Protein AF-A0A4Y4WT78-F1 (afdb_monomer)

Radius of gyration: 17.12 Å; Cα contacts (8 Å, |Δi|>4): 30; chains: 1; bounding box: 46×35×38 Å

InterPro domains:
  IPR002104 Integrase, catalytic domain [PF00589] (28-70)
  IPR011010 DNA breaking-rejoining enzyme, catalytic core [SSF56349] (25-80)
  IPR013762 Integrase-like, catalytic domain superfamily [G3DSA:1.10.443.10] (5-81)

Sequence (86 aa):
MRFLSIELEKCENVKLSSIENFKQYGTGLHLFRHSFATLVYAESRDIVLTSRALGHQSLSSTKIYIHTAQEYNKQVASIFDNLLSE

Organism: Helicobacter pylori (NCBI:txid210)

Secondary structure (DSSP, 8-state):
---STTTHHHHTT--S--------HHHHHHHHHHHHHHHHHHHH--HHHHHHHTT-S-GGGTGGGGGGGHHHHHHHHHHHHHHH--

pLDDT: mean 71.86, std 20.08, range [30.0, 90.94]

Foldseek 3Di:
DCPPVVPVVVVVPPDPPDPDDPVCPPVVVVVVLVVQLLVCCVPVVDLVVSCVVSVPPDSVVSVVNNVSCVVVVVVVVVVVVVVVVD

Mean predicted aligned error: 12.17 Å

Solvent-accessible surface area (backbone atoms only — not comparable to full-atom values): 5457 Å² total; per-residue (Å²): 137,81,74,67,78,61,57,61,75,56,60,82,69,68,73,87,82,68,95,73,78,88,86,41,77,65,60,55,54,51,49,49,53,51,53,51,48,46,51,48,29,70,72,68,69,36,67,67,58,39,22,60,78,69,67,52,95,47,64,75,77,44,54,74,53,55,71,80,48,54,71,56,55,52,53,55,50,50,54,54,54,56,65,74,71,111

Structure (mmCIF, N/CA/C/O backbone):
data_AF-A0A4Y4WT78-F1
#
_entry.id   AF-A0A4Y4WT78-F1
#
loop_
_atom_site.group_PDB
_atom_site.id
_atom_site.type_symbol
_atom_site.label_atom_id
_atom_site.label_alt_id
_atom_site.label_comp_id
_atom_site.label_asym_id
_atom_site.label_entity_id
_atom_site.label_seq_id
_atom_site.pdbx_PDB_ins_code
_atom_site.Cartn_x
_atom_site.Cartn_y
_atom_site.Cartn_z
_atom_site.occupancy
_atom_site.B_iso_or_equiv
_atom_site.auth_seq_id
_atom_site.auth_comp_id
_atom_site.auth_asym_id
_atom_site.auth_atom_id
_atom_site.pdbx_PDB_model_num
ATOM 1 N N . MET A 1 1 ? 14.196 -7.788 4.509 1.00 39.59 1 MET A N 1
ATOM 2 C CA . MET A 1 1 ? 14.344 -6.670 3.549 1.00 39.59 1 MET A CA 1
ATOM 3 C C . MET A 1 1 ? 13.778 -5.409 4.192 1.00 39.59 1 MET A C 1
ATOM 5 O O . MET A 1 1 ? 12.580 -5.178 4.162 1.00 39.59 1 MET A O 1
ATOM 9 N N . ARG A 1 2 ? 14.655 -4.663 4.869 1.00 30.00 2 ARG A N 1
ATOM 10 C CA . ARG A 1 2 ? 14.404 -3.532 5.785 1.00 30.00 2 ARG A CA 1
ATOM 11 C C . ARG A 1 2 ? 14.235 -2.199 5.025 1.00 30.00 2 ARG A C 1
ATOM 13 O O . ARG A 1 2 ? 14.709 -1.166 5.472 1.00 30.00 2 ARG A O 1
ATOM 20 N N . PHE A 1 3 ? 13.636 -2.252 3.834 1.00 41.59 3 PHE A N 1
ATOM 21 C CA . PHE A 1 3 ? 13.799 -1.219 2.800 1.00 41.59 3 PHE A CA 1
ATOM 22 C C . PHE A 1 3 ? 12.762 -0.082 2.822 1.00 41.59 3 PHE A C 1
ATOM 24 O O . PHE A 1 3 ? 12.944 0.880 2.095 1.00 41.59 3 PHE A O 1
ATOM 31 N N . LEU A 1 4 ? 11.720 -0.137 3.663 1.00 43.66 4 LEU A N 1
ATOM 32 C CA . LEU A 1 4 ? 10.739 0.961 3.786 1.00 43.66 4 LEU A CA 1
ATOM 33 C C . LEU A 1 4 ? 10.867 1.788 5.069 1.00 43.66 4 LEU A C 1
ATOM 35 O O . LEU A 1 4 ? 10.527 2.964 5.057 1.00 43.66 4 LEU A O 1
ATOM 39 N N . SER A 1 5 ? 11.417 1.228 6.149 1.00 34.81 5 SER A N 1
ATOM 40 C CA . SER A 1 5 ? 11.574 1.973 7.408 1.00 34.81 5 SER A CA 1
ATOM 41 C C . SER A 1 5 ? 12.787 2.908 7.434 1.00 34.81 5 SER A C 1
ATOM 43 O O . SER A 1 5 ? 12.886 3.705 8.349 1.00 34.81 5 SER A O 1
ATOM 45 N N . ILE A 1 6 ? 13.707 2.834 6.462 1.00 36.88 6 ILE A N 1
ATOM 46 C CA . ILE A 1 6 ? 14.879 3.733 6.408 1.00 36.88 6 ILE A CA 1
ATOM 47 C C . ILE A 1 6 ? 14.631 4.956 5.503 1.00 36.88 6 ILE A C 1
ATOM 49 O O . ILE A 1 6 ? 15.251 5.994 5.718 1.00 36.88 6 ILE A O 1
ATOM 53 N N . GLU A 1 7 ? 13.716 4.882 4.529 1.0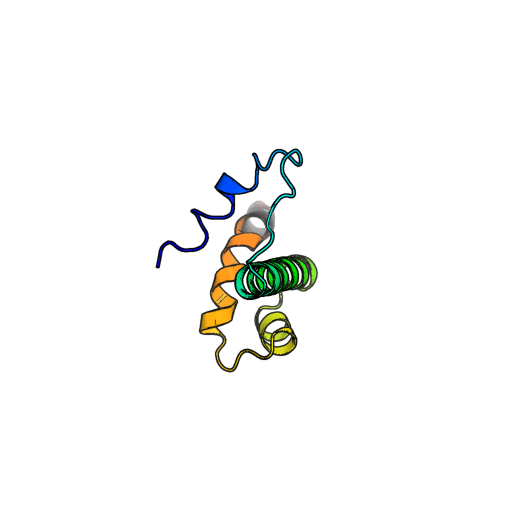0 45.84 7 GLU A N 1
ATOM 54 C CA . GLU A 1 7 ? 13.540 5.976 3.558 1.00 45.84 7 GLU A CA 1
ATOM 55 C C . GLU A 1 7 ? 12.502 7.020 3.997 1.00 45.84 7 GLU A C 1
ATOM 57 O O . GLU A 1 7 ? 12.642 8.192 3.663 1.00 45.84 7 GLU A O 1
ATOM 62 N N . LEU A 1 8 ? 11.500 6.640 4.801 1.00 41.41 8 LEU A N 1
ATOM 63 C CA . LEU A 1 8 ? 10.489 7.592 5.279 1.00 41.41 8 LEU A CA 1
ATOM 64 C C . LEU A 1 8 ? 11.003 8.500 6.412 1.00 41.41 8 LEU A C 1
ATOM 66 O O . LEU A 1 8 ? 10.675 9.682 6.415 1.00 41.41 8 LEU A O 1
ATOM 70 N N . GLU A 1 9 ? 11.890 8.021 7.295 1.00 36.03 9 GLU A N 1
ATOM 71 C CA . GLU A 1 9 ? 12.526 8.870 8.328 1.00 36.03 9 GLU A CA 1
ATOM 72 C C . GLU A 1 9 ? 13.567 9.852 7.757 1.00 36.03 9 GLU A C 1
ATOM 74 O O . GLU A 1 9 ? 13.908 10.845 8.398 1.00 36.03 9 GLU A O 1
ATOM 79 N N . LYS A 1 10 ? 14.068 9.623 6.536 1.00 37.62 10 LYS A N 1
ATOM 80 C CA . LYS A 1 10 ? 14.989 10.560 5.869 1.00 37.62 10 LYS A CA 1
ATOM 81 C C . LYS A 1 10 ? 14.284 11.672 5.097 1.00 37.62 10 LYS A C 1
ATOM 83 O O . LYS A 1 10 ? 14.926 12.675 4.782 1.00 37.62 10 LYS A O 1
ATOM 88 N N . CYS A 1 11 ? 12.989 11.539 4.810 1.00 39.38 11 CYS A N 1
A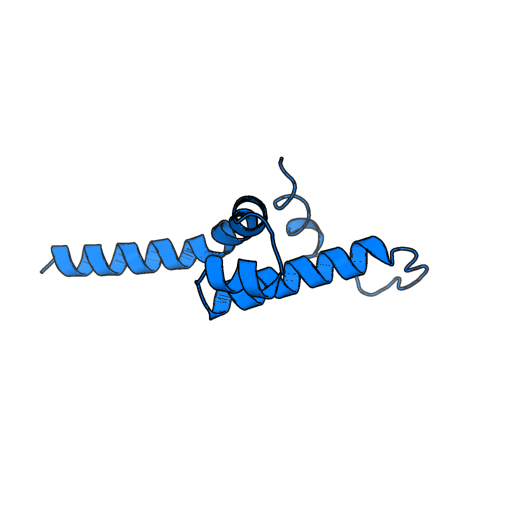TOM 89 C CA . CYS A 1 11 ? 12.248 12.549 4.052 1.00 39.38 11 CYS A CA 1
ATOM 90 C C . CYS A 1 11 ? 11.755 13.733 4.898 1.00 39.38 11 CYS A C 1
ATOM 92 O O . CYS A 1 11 ? 11.471 14.781 4.325 1.00 39.38 11 CYS A O 1
ATOM 94 N N . GLU A 1 12 ? 11.718 13.631 6.231 1.00 40.84 12 GLU A N 1
ATOM 95 C CA . GLU A 1 12 ? 11.266 14.736 7.100 1.00 40.84 12 GLU A CA 1
ATOM 96 C C . GLU A 1 12 ? 12.297 15.880 7.226 1.00 40.84 12 GLU A C 1
ATOM 98 O O . GLU A 1 12 ? 11.982 16.957 7.717 1.00 40.84 12 GLU A O 1
ATOM 103 N N . ASN A 1 13 ? 13.522 15.704 6.710 1.00 35.56 13 ASN A N 1
ATOM 104 C CA . ASN A 1 13 ? 14.588 16.715 6.776 1.00 35.56 13 ASN A CA 1
ATOM 105 C C . ASN A 1 13 ? 15.269 17.003 5.428 1.00 35.56 13 ASN A C 1
ATOM 107 O O . ASN A 1 13 ? 16.450 17.364 5.381 1.00 35.56 13 ASN A O 1
ATOM 111 N N . VAL A 1 14 ? 14.546 16.896 4.309 1.00 47.09 14 VAL A N 1
ATOM 112 C CA . VAL A 1 14 ? 15.058 17.405 3.028 1.00 47.09 14 VAL A CA 1
ATOM 113 C C . VAL A 1 14 ? 14.889 18.923 3.009 1.00 47.09 14 VAL A C 1
ATOM 115 O O . VAL A 1 14 ? 13.877 19.462 2.565 1.00 47.09 14 VAL A O 1
ATOM 118 N N . LYS A 1 15 ? 15.910 19.634 3.502 1.00 40.41 15 LYS A N 1
ATOM 119 C CA . LYS A 1 15 ? 16.091 21.053 3.191 1.00 40.41 15 LYS A CA 1
ATOM 120 C C . LYS A 1 15 ? 16.065 21.206 1.669 1.00 40.41 15 LYS A C 1
ATOM 122 O O . LYS A 1 15 ? 16.965 20.738 0.978 1.00 40.41 15 LYS A O 1
ATOM 127 N N . LEU A 1 16 ? 15.058 21.915 1.170 1.00 46.28 16 LEU A N 1
ATOM 128 C CA . LEU A 1 16 ? 14.864 22.344 -0.224 1.00 46.28 16 LEU A CA 1
ATOM 129 C C . LEU A 1 16 ? 15.993 23.251 -0.774 1.00 46.28 16 LEU A C 1
ATOM 131 O O . LEU A 1 16 ? 15.823 23.895 -1.802 1.00 46.28 16 LEU A O 1
ATOM 135 N N . SER A 1 17 ? 17.149 23.337 -0.110 1.00 37.50 17 SER A N 1
ATOM 136 C CA . SER A 1 17 ? 18.184 24.343 -0.371 1.00 37.50 17 SER A CA 1
ATOM 137 C C . SER A 1 17 ? 19.329 23.886 -1.281 1.00 37.50 17 SER A C 1
ATOM 139 O O . SER A 1 17 ? 20.321 24.599 -1.393 1.00 37.50 17 SER A O 1
ATOM 141 N N . SER A 1 18 ? 19.261 22.719 -1.923 1.00 41.25 18 SER A N 1
ATOM 142 C CA . SER A 1 18 ? 20.348 22.263 -2.808 1.00 41.25 18 SER A CA 1
ATOM 143 C C . SER A 1 18 ? 19.820 21.403 -3.954 1.00 41.25 18 SER A C 1
ATOM 145 O O . SER A 1 18 ? 20.069 20.203 -4.020 1.00 41.25 18 SER A O 1
ATOM 147 N N . ILE A 1 19 ? 19.076 22.019 -4.875 1.00 47.56 19 ILE A N 1
ATOM 148 C CA . ILE A 1 19 ? 18.777 21.422 -6.185 1.00 47.56 19 ILE A CA 1
ATOM 149 C C . ILE A 1 19 ? 20.010 21.624 -7.076 1.00 47.56 19 ILE A C 1
ATOM 151 O O . ILE A 1 19 ? 19.986 22.373 -8.044 1.00 47.56 19 ILE A O 1
ATOM 155 N N . GLU A 1 20 ? 21.118 20.975 -6.731 1.00 47.50 20 GLU A N 1
ATOM 156 C CA . GLU A 1 20 ? 22.265 20.854 -7.624 1.00 47.50 20 GLU A CA 1
ATOM 157 C C . GLU A 1 20 ? 22.531 19.366 -7.858 1.00 47.50 20 GLU A C 1
ATOM 159 O O . GLU A 1 20 ? 22.905 18.631 -6.949 1.00 47.50 20 GLU A O 1
ATOM 164 N N . ASN A 1 21 ? 22.333 18.938 -9.111 1.00 45.12 21 ASN A N 1
ATOM 165 C CA . ASN A 1 21 ? 22.616 17.603 -9.655 1.00 45.12 21 ASN A CA 1
ATOM 166 C C . ASN A 1 21 ? 21.600 16.489 -9.337 1.00 45.12 21 ASN A C 1
ATOM 168 O O . ASN A 1 21 ? 21.932 15.460 -8.749 1.00 45.12 21 ASN A O 1
ATOM 172 N N . PHE A 1 22 ? 20.379 16.612 -9.875 1.00 53.16 22 PHE A N 1
ATOM 173 C CA . PHE A 1 22 ? 19.403 15.514 -9.948 1.00 53.16 22 PHE A CA 1
ATOM 174 C C . PHE A 1 22 ? 19.814 14.456 -10.997 1.00 53.16 22 PHE A C 1
ATOM 176 O O . PHE A 1 22 ? 19.118 14.189 -11.974 1.00 53.16 22 PHE A O 1
ATOM 183 N N . LYS A 1 23 ? 20.981 13.828 -10.822 1.00 46.88 23 LYS A N 1
ATOM 184 C CA . LYS A 1 23 ? 21.433 12.692 -11.639 1.00 46.88 23 LYS A CA 1
ATOM 185 C C . LYS A 1 23 ? 20.830 11.391 -11.086 1.00 46.88 23 LYS A C 1
ATOM 187 O O . LYS A 1 23 ? 21.546 10.479 -10.697 1.00 46.88 23 LYS A O 1
ATOM 192 N N . GLN A 1 24 ? 19.502 11.328 -10.985 1.00 55.06 24 GLN A N 1
ATOM 193 C CA . GLN A 1 24 ? 18.774 10.180 -10.426 1.00 55.06 24 GLN A CA 1
ATOM 194 C C . GLN A 1 24 ? 17.446 9.935 -11.160 1.00 55.06 24 GLN A C 1
ATOM 196 O O . GLN A 1 24 ? 16.384 9.841 -10.549 1.00 55.06 24 GLN A O 1
ATOM 201 N N . TYR A 1 25 ? 17.493 9.813 -12.489 1.00 47.91 25 TYR A N 1
ATOM 202 C CA . TYR A 1 25 ? 16.307 9.480 -13.291 1.00 47.91 25 TYR A CA 1
ATOM 203 C C . TYR A 1 25 ? 15.629 8.171 -12.832 1.00 47.91 25 TYR A C 1
ATOM 205 O O . TYR A 1 25 ? 14.408 8.061 -12.884 1.00 47.91 25 TYR A O 1
ATOM 213 N N . GLY A 1 26 ? 16.404 7.208 -12.312 1.00 55.94 26 GLY A N 1
ATOM 214 C CA . GLY A 1 26 ? 15.879 5.962 -11.744 1.00 55.94 26 GLY A CA 1
ATOM 215 C C . GLY A 1 26 ? 15.192 6.158 -10.390 1.00 55.94 26 GLY A C 1
ATOM 216 O O . GLY A 1 26 ? 14.040 5.769 -10.218 1.00 55.94 26 GLY A O 1
ATOM 217 N N . THR A 1 27 ? 15.863 6.796 -9.429 1.00 67.12 27 THR A N 1
ATOM 218 C CA . THR A 1 27 ? 15.344 6.941 -8.057 1.00 67.12 27 THR A CA 1
ATOM 219 C C . THR A 1 27 ? 14.100 7.822 -7.988 1.00 67.12 27 THR A C 1
ATOM 221 O O . THR A 1 27 ? 13.181 7.507 -7.236 1.00 67.12 27 THR A O 1
ATOM 224 N N . GLY A 1 28 ? 14.018 8.881 -8.803 1.00 76.56 28 GLY A N 1
ATOM 225 C CA . GLY A 1 28 ? 12.842 9.756 -8.840 1.00 76.56 28 GLY A CA 1
ATOM 226 C C . GLY A 1 28 ? 11.579 9.032 -9.315 1.00 76.56 28 GLY A C 1
ATOM 227 O O . GLY A 1 28 ? 10.528 9.143 -8.686 1.00 76.56 28 GLY A O 1
ATOM 228 N N . LEU A 1 29 ? 11.688 8.228 -10.378 1.00 81.06 29 LEU A N 1
ATOM 229 C CA . LEU A 1 29 ? 10.560 7.447 -10.891 1.00 81.06 29 LEU A CA 1
ATOM 230 C C . LEU A 1 29 ? 10.159 6.320 -9.925 1.00 81.06 29 LEU A C 1
ATOM 232 O O . LEU A 1 29 ? 8.971 6.046 -9.752 1.00 81.06 29 LEU A O 1
ATOM 236 N N . HIS A 1 30 ? 11.132 5.693 -9.255 1.00 78.12 30 HIS A N 1
ATOM 237 C CA . HIS A 1 30 ? 10.857 4.719 -8.197 1.00 78.12 30 HIS A CA 1
ATOM 238 C C . HIS A 1 30 ? 10.125 5.355 -7.010 1.00 78.12 30 HIS A C 1
ATOM 240 O O . HIS A 1 30 ? 9.128 4.796 -6.552 1.00 78.12 30 HIS A O 1
ATOM 246 N N . LEU A 1 31 ? 10.556 6.535 -6.558 1.00 81.75 31 LEU A N 1
ATOM 247 C CA . LEU A 1 31 ? 9.878 7.271 -5.493 1.00 81.75 31 LEU A CA 1
ATOM 248 C C . LEU A 1 31 ? 8.459 7.661 -5.909 1.00 81.75 31 LEU A C 1
ATOM 250 O O . LEU A 1 31 ? 7.525 7.431 -5.149 1.00 81.75 31 LEU A O 1
ATOM 254 N N . PHE A 1 32 ? 8.272 8.152 -7.137 1.00 86.69 32 PHE A N 1
ATOM 255 C CA . PHE A 1 32 ? 6.943 8.431 -7.681 1.00 86.69 32 PHE A CA 1
ATOM 256 C C . PHE A 1 32 ? 6.041 7.191 -7.650 1.00 86.69 32 PHE A C 1
ATOM 258 O O . PHE A 1 32 ? 4.899 7.271 -7.203 1.00 86.69 32 PHE A O 1
ATOM 265 N N . ARG A 1 33 ? 6.562 6.024 -8.053 1.00 85.31 33 ARG A N 1
ATOM 266 C CA . ARG A 1 33 ? 5.820 4.757 -8.001 1.00 85.31 33 ARG A CA 1
ATOM 267 C C . ARG A 1 33 ? 5.410 4.389 -6.574 1.00 85.31 33 ARG A C 1
ATOM 269 O O . ARG A 1 33 ? 4.286 3.935 -6.374 1.00 85.31 33 ARG A O 1
ATOM 27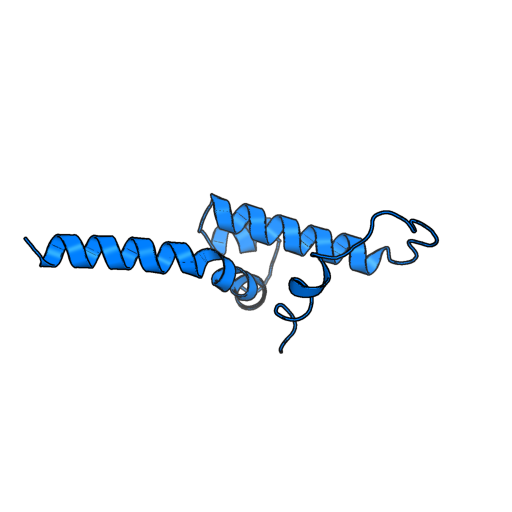6 N N . HIS A 1 34 ? 6.297 4.587 -5.600 1.00 86.38 34 HIS A N 1
ATOM 277 C CA . HIS A 1 34 ? 5.991 4.350 -4.190 1.00 86.38 34 HIS A CA 1
ATOM 278 C C . HIS A 1 34 ? 4.947 5.337 -3.655 1.00 86.38 34 HIS A C 1
ATOM 280 O O . HIS A 1 34 ? 3.979 4.906 -3.033 1.00 86.38 34 HIS A O 1
ATOM 286 N N . SER A 1 35 ? 5.082 6.630 -3.953 1.00 86.50 35 SER A N 1
ATOM 287 C CA . SER A 1 35 ? 4.116 7.660 -3.555 1.00 86.50 35 SER A CA 1
ATOM 288 C C . SER A 1 35 ? 2.734 7.411 -4.157 1.00 86.50 35 SER A C 1
ATOM 290 O O . SER A 1 35 ? 1.733 7.460 -3.445 1.00 86.50 35 SER A O 1
ATOM 292 N N . PHE A 1 36 ? 2.676 7.073 -5.448 1.00 89.69 36 PHE A N 1
ATOM 293 C CA . PHE A 1 36 ? 1.434 6.724 -6.133 1.00 89.69 36 PHE A CA 1
ATOM 294 C C . PHE A 1 36 ? 0.765 5.502 -5.492 1.00 89.69 36 PHE A C 1
ATOM 296 O O . PHE A 1 36 ? -0.421 5.540 -5.177 1.00 89.69 36 PHE A O 1
ATOM 303 N N . ALA A 1 37 ? 1.524 4.437 -5.232 1.00 87.50 37 ALA A N 1
ATOM 304 C CA . ALA A 1 37 ? 0.996 3.230 -4.606 1.00 87.50 37 ALA A CA 1
ATOM 305 C C . ALA A 1 37 ? 0.444 3.470 -3.193 1.00 87.50 37 ALA A C 1
ATOM 307 O O . ALA A 1 37 ? -0.630 2.964 -2.861 1.00 87.50 37 ALA A O 1
ATOM 308 N N . THR A 1 38 ? 1.159 4.252 -2.379 1.00 87.19 38 THR A N 1
ATOM 309 C CA . THR A 1 38 ? 0.721 4.632 -1.031 1.00 87.19 38 THR A CA 1
ATOM 310 C C . THR A 1 38 ? -0.573 5.441 -1.079 1.00 87.19 38 THR A C 1
ATOM 312 O O . THR A 1 38 ? -1.490 5.145 -0.316 1.00 87.19 38 THR A O 1
ATOM 315 N N . LEU A 1 39 ? -0.688 6.407 -1.998 1.00 88.69 39 LEU A N 1
ATOM 316 C CA . LEU A 1 39 ? -1.897 7.221 -2.163 1.00 88.69 39 LEU A CA 1
ATOM 317 C C . LEU A 1 39 ? -3.102 6.369 -2.585 1.00 88.69 39 LEU A C 1
ATOM 319 O O . LEU A 1 39 ? -4.141 6.394 -1.929 1.00 88.69 39 LEU A O 1
ATOM 323 N N . VAL A 1 40 ? -2.941 5.565 -3.641 1.00 88.00 40 VAL A N 1
ATOM 324 C CA . VAL A 1 40 ? -4.012 4.702 -4.162 1.00 88.00 40 VAL A CA 1
ATOM 325 C C . VAL A 1 40 ? -4.482 3.717 -3.096 1.00 88.00 40 VAL A C 1
ATOM 327 O O . VAL A 1 40 ? -5.683 3.497 -2.948 1.00 88.00 40 VAL A O 1
ATOM 330 N N . TYR A 1 41 ? -3.559 3.136 -2.325 1.00 88.62 41 TYR A N 1
ATOM 331 C CA . TYR A 1 41 ? -3.921 2.213 -1.255 1.00 88.62 41 TYR A CA 1
ATOM 332 C C . TYR A 1 41 ? -4.589 2.914 -0.064 1.00 88.62 41 TYR A C 1
ATOM 334 O O . TYR A 1 41 ? -5.538 2.367 0.493 1.00 88.62 41 TYR A O 1
ATOM 342 N N . ALA A 1 42 ? -4.152 4.122 0.303 1.00 85.62 42 ALA A N 1
ATOM 343 C CA . ALA A 1 42 ? -4.769 4.893 1.382 1.00 85.62 42 ALA A CA 1
ATOM 344 C C . ALA A 1 42 ? -6.242 5.229 1.091 1.00 85.62 42 ALA A C 1
ATOM 346 O O . ALA A 1 42 ? -7.074 5.193 2.001 1.00 85.62 42 ALA A O 1
ATOM 347 N N . GLU A 1 43 ? -6.571 5.517 -0.169 1.00 87.25 43 GLU A N 1
ATOM 348 C CA . GLU A 1 43 ? -7.929 5.870 -0.581 1.00 87.25 43 GLU A CA 1
ATOM 349 C C . GLU A 1 43 ? -8.798 4.635 -0.856 1.00 87.25 43 GLU A C 1
ATOM 351 O O . GLU A 1 43 ? -9.866 4.481 -0.260 1.00 87.25 43 GLU A O 1
ATOM 356 N N . SER A 1 44 ? -8.321 3.716 -1.702 1.00 87.25 44 SER A N 1
ATOM 357 C CA . SER A 1 44 ? -9.101 2.541 -2.117 1.00 87.25 44 SER A CA 1
ATOM 358 C C . SER A 1 44 ? -9.172 1.443 -1.055 1.00 87.25 44 SER A C 1
ATOM 360 O O . SER A 1 44 ? -10.146 0.696 -1.019 1.00 87.25 44 SER A O 1
ATOM 362 N N . ARG A 1 45 ? -8.137 1.313 -0.211 1.00 86.62 45 ARG A N 1
ATOM 363 C CA . ARG A 1 45 ? -7.925 0.200 0.739 1.00 86.62 45 ARG A CA 1
ATOM 364 C C . ARG A 1 45 ? -7.967 -1.196 0.099 1.00 86.62 45 ARG A C 1
ATOM 366 O O . ARG A 1 45 ? -7.985 -2.201 0.807 1.00 86.62 45 ARG A O 1
ATOM 373 N N . ASP A 1 46 ? -7.902 -1.276 -1.229 1.00 89.31 46 ASP A N 1
ATOM 374 C CA . ASP A 1 46 ? -7.905 -2.522 -1.987 1.00 89.31 46 ASP A CA 1
ATOM 375 C C . ASP A 1 46 ? -6.507 -2.784 -2.554 1.00 89.31 46 ASP A C 1
ATOM 377 O O . ASP A 1 46 ? -6.036 -2.153 -3.503 1.00 89.31 46 ASP A O 1
ATOM 381 N N . ILE A 1 47 ? -5.832 -3.769 -1.964 1.00 89.12 47 ILE A N 1
ATOM 382 C CA . ILE A 1 47 ? -4.478 -4.150 -2.358 1.00 89.12 47 ILE A CA 1
ATOM 383 C C . ILE A 1 47 ? -4.414 -4.756 -3.769 1.00 89.12 47 ILE A C 1
ATOM 385 O O . ILE A 1 47 ? -3.392 -4.624 -4.449 1.00 89.12 47 ILE A O 1
ATOM 389 N N . VAL A 1 48 ? -5.485 -5.405 -4.232 1.00 90.94 48 VAL A N 1
ATOM 390 C CA . VAL A 1 48 ? -5.571 -5.992 -5.576 1.00 90.94 48 VAL A CA 1
ATOM 391 C C . VAL A 1 48 ? -5.753 -4.883 -6.603 1.00 90.94 48 VAL A C 1
ATOM 393 O O . VAL A 1 48 ? -5.075 -4.897 -7.635 1.00 90.94 48 VAL A O 1
ATOM 396 N N . LEU A 1 49 ? -6.594 -3.892 -6.305 1.00 90.75 49 LEU A N 1
ATOM 397 C CA . LEU A 1 49 ? -6.766 -2.710 -7.149 1.00 90.75 49 LEU A CA 1
ATOM 398 C C . LEU A 1 49 ? -5.458 -1.926 -7.270 1.00 90.75 49 LEU A C 1
ATOM 400 O O . LEU A 1 49 ? -5.019 -1.655 -8.389 1.00 90.75 49 LEU A O 1
ATOM 404 N N . THR A 1 50 ? -4.773 -1.666 -6.155 1.00 88.38 50 THR A N 1
ATOM 405 C CA . THR A 1 50 ? -3.448 -1.027 -6.166 1.00 88.38 50 THR A CA 1
ATOM 406 C C . THR A 1 50 ? -2.441 -1.835 -6.990 1.00 88.38 50 THR A C 1
ATOM 408 O O . THR A 1 50 ? -1.694 -1.279 -7.793 1.00 88.38 50 THR A O 1
ATOM 411 N N . SER A 1 51 ? -2.440 -3.166 -6.859 1.00 89.44 51 SER A N 1
ATOM 412 C CA . SER A 1 51 ? -1.556 -4.050 -7.633 1.00 89.44 51 SER A CA 1
ATOM 413 C C . SER A 1 51 ? -1.818 -3.967 -9.140 1.00 89.44 51 SER A C 1
ATOM 415 O O . SER A 1 51 ? -0.871 -3.950 -9.929 1.00 89.44 51 SER A O 1
ATOM 417 N N . ARG A 1 52 ? -3.094 -3.899 -9.541 1.00 90.94 52 ARG A N 1
ATOM 418 C CA . ARG A 1 52 ? -3.513 -3.748 -10.942 1.00 90.94 52 ARG A CA 1
ATOM 419 C C . ARG A 1 52 ? -3.148 -2.372 -11.489 1.00 90.94 52 ARG A C 1
ATOM 421 O O . ARG A 1 52 ? -2.625 -2.299 -12.596 1.00 90.94 52 ARG A O 1
ATOM 428 N N . ALA A 1 53 ? -3.350 -1.313 -10.706 1.00 88.12 53 ALA A N 1
ATOM 429 C CA . ALA A 1 53 ? -2.971 0.052 -11.073 1.00 88.12 53 ALA A CA 1
ATOM 430 C C . ALA A 1 53 ? -1.454 0.199 -11.298 1.00 88.12 53 ALA A C 1
ATOM 432 O O . ALA A 1 53 ? -1.023 0.960 -12.159 1.00 88.12 53 ALA A O 1
ATOM 433 N N . LEU A 1 54 ? -0.641 -0.563 -10.561 1.00 87.50 54 LEU A N 1
ATOM 434 C CA . LEU A 1 54 ? 0.822 -0.576 -10.685 1.00 87.50 54 LEU A CA 1
ATOM 435 C C . LEU A 1 54 ? 1.366 -1.570 -11.723 1.00 87.50 54 LEU A C 1
ATOM 437 O O . LEU A 1 54 ? 2.582 -1.604 -11.945 1.00 87.50 54 LEU A O 1
ATOM 441 N N . GLY A 1 55 ? 0.510 -2.421 -12.297 1.00 87.25 55 GLY A N 1
ATOM 442 C CA . GLY A 1 55 ? 0.920 -3.483 -13.218 1.00 87.25 55 GLY A CA 1
ATOM 443 C C . GLY A 1 55 ? 1.812 -4.552 -12.574 1.00 87.25 55 GLY A C 1
ATOM 444 O O . GLY A 1 55 ? 2.697 -5.099 -13.229 1.00 87.25 55 GLY A O 1
ATOM 445 N N . HIS A 1 56 ? 1.646 -4.832 -11.279 1.00 89.75 56 HIS A N 1
ATOM 446 C CA . HIS A 1 56 ? 2.437 -5.860 -10.600 1.00 89.75 56 HIS A CA 1
ATOM 447 C C . HIS A 1 56 ? 1.969 -7.266 -10.996 1.00 89.75 56 HIS A C 1
ATOM 449 O O . HIS A 1 56 ? 0.807 -7.618 -10.804 1.00 89.75 56 HIS A O 1
ATOM 455 N N . GLN A 1 57 ? 2.902 -8.101 -11.460 1.00 83.44 57 GLN A N 1
ATOM 456 C CA . GLN A 1 57 ? 2.651 -9.515 -11.768 1.00 83.44 57 GLN A CA 1
ATOM 457 C C . GLN A 1 57 ? 2.363 -10.355 -10.510 1.00 83.44 57 GLN A C 1
ATOM 459 O O . GLN A 1 57 ? 1.735 -11.407 -10.590 1.00 83.44 57 GLN A O 1
ATOM 464 N N . SER A 1 58 ? 2.820 -9.902 -9.338 1.00 82.31 58 SER A N 1
ATOM 465 C CA . SER A 1 58 ? 2.613 -10.586 -8.063 1.00 82.31 58 SER A CA 1
ATOM 466 C C . SER A 1 58 ? 2.181 -9.613 -6.978 1.00 82.31 58 SER A C 1
ATOM 468 O O . SER A 1 58 ? 2.784 -8.555 -6.786 1.00 82.31 58 SER A O 1
ATOM 470 N N . LEU A 1 59 ? 1.183 -10.028 -6.196 1.00 86.00 59 LEU A N 1
ATOM 471 C CA . LEU A 1 59 ? 0.685 -9.264 -5.057 1.00 86.00 59 LEU A CA 1
ATOM 472 C C . LEU A 1 59 ? 1.755 -9.082 -3.970 1.00 86.00 59 LEU A C 1
ATOM 474 O O . LEU A 1 59 ? 1.706 -8.117 -3.212 1.00 86.00 59 LEU A O 1
ATOM 478 N N . SER A 1 60 ? 2.749 -9.974 -3.905 1.00 84.12 60 SER A N 1
ATOM 479 C CA . SER A 1 60 ? 3.841 -9.903 -2.927 1.00 84.12 60 SER A CA 1
ATOM 480 C C . SER A 1 60 ? 4.623 -8.589 -3.000 1.00 84.12 60 SER A C 1
ATOM 482 O O . SER A 1 60 ? 5.027 -8.073 -1.962 1.00 84.12 60 SER A O 1
ATOM 484 N N . SER A 1 61 ? 4.773 -8.010 -4.195 1.00 80.69 61 SER A N 1
ATOM 485 C CA . SER A 1 61 ? 5.436 -6.713 -4.391 1.00 80.69 61 SER A CA 1
ATOM 486 C C . SER A 1 61 ? 4.580 -5.528 -3.938 1.00 80.69 61 SER A C 1
ATOM 488 O O . SER A 1 61 ? 5.122 -4.472 -3.636 1.00 80.69 61 SER A O 1
ATOM 490 N N . THR A 1 62 ? 3.256 -5.692 -3.876 1.00 87.81 62 THR A N 1
ATOM 491 C CA . THR A 1 62 ? 2.299 -4.657 -3.443 1.00 87.81 62 THR A CA 1
ATOM 492 C C . THR A 1 62 ? 2.058 -4.707 -1.936 1.00 87.81 62 THR A C 1
ATOM 494 O O . THR A 1 62 ? 1.821 -3.670 -1.325 1.00 87.81 62 THR A O 1
ATOM 497 N N . LYS A 1 63 ? 2.181 -5.886 -1.303 1.00 86.31 63 LYS A N 1
ATOM 498 C CA . LYS A 1 63 ? 1.977 -6.081 0.150 1.00 86.31 63 LYS A CA 1
ATOM 499 C C . LYS A 1 63 ? 2.785 -5.123 1.020 1.00 86.31 63 LYS A C 1
ATOM 501 O O . LYS A 1 63 ? 2.381 -4.832 2.141 1.00 86.31 63 LYS A O 1
ATOM 506 N N . ILE A 1 64 ? 3.898 -4.616 0.497 1.00 83.69 64 ILE A N 1
ATOM 507 C CA . ILE A 1 64 ? 4.718 -3.618 1.171 1.00 83.69 64 ILE A CA 1
ATOM 508 C C . ILE A 1 64 ? 3.940 -2.357 1.547 1.00 83.69 64 ILE A C 1
ATOM 510 O O . ILE A 1 64 ? 4.372 -1.703 2.474 1.00 83.69 64 ILE A O 1
ATOM 514 N N . TYR A 1 65 ? 2.814 -2.023 0.908 1.00 84.12 65 TYR A N 1
ATOM 515 C CA . TYR A 1 65 ? 2.015 -0.840 1.256 1.00 84.12 65 TYR A CA 1
ATOM 516 C C . TYR A 1 65 ? 0.966 -1.109 2.341 1.00 84.12 65 TYR A C 1
ATOM 518 O O . TYR A 1 65 ? 0.422 -0.170 2.897 1.00 84.12 65 TYR A O 1
ATOM 526 N N . ILE A 1 66 ? 0.719 -2.367 2.726 1.00 84.69 66 ILE A N 1
ATOM 527 C CA . ILE A 1 66 ? -0.308 -2.709 3.729 1.00 84.69 66 ILE A CA 1
ATOM 528 C C . ILE A 1 66 ? -0.020 -2.061 5.090 1.00 84.69 66 ILE A C 1
ATOM 530 O O . ILE A 1 66 ? -0.943 -1.649 5.790 1.00 84.69 66 ILE A O 1
ATOM 534 N N . HIS A 1 67 ? 1.258 -1.924 5.457 1.00 79.00 67 HIS A N 1
ATOM 535 C CA . HIS A 1 67 ? 1.643 -1.318 6.734 1.00 79.00 67 HIS A CA 1
ATOM 536 C C . HIS A 1 67 ? 1.149 0.130 6.886 1.00 79.00 67 HIS A C 1
ATOM 538 O O . HIS A 1 67 ? 0.942 0.577 8.010 1.00 79.00 67 HIS A O 1
ATOM 544 N N . THR A 1 68 ? 0.898 0.851 5.787 1.00 75.50 68 THR A N 1
ATOM 545 C CA . THR A 1 68 ? 0.419 2.240 5.849 1.00 75.50 68 THR A CA 1
ATOM 546 C C . THR A 1 68 ? -1.032 2.339 6.327 1.00 75.50 68 THR A C 1
ATOM 548 O O . THR A 1 68 ? -1.471 3.417 6.712 1.00 75.50 68 THR A O 1
ATOM 551 N N . ALA A 1 69 ? -1.780 1.229 6.346 1.00 72.75 69 ALA A N 1
ATOM 552 C CA . ALA A 1 69 ? -3.166 1.174 6.812 1.00 72.75 69 ALA A CA 1
ATOM 553 C C . ALA A 1 69 ? -3.315 0.672 8.263 1.00 72.75 69 ALA A C 1
ATOM 555 O O . ALA A 1 69 ? -4.43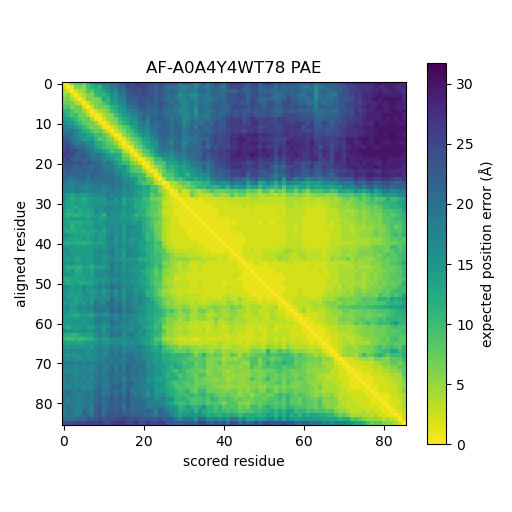4 0.434 8.714 1.00 72.75 69 ALA A O 1
ATOM 556 N N . GLN A 1 70 ? -2.220 0.522 9.023 1.00 74.62 70 GLN A N 1
ATOM 557 C CA . GLN A 1 70 ? -2.262 -0.027 10.387 1.00 74.62 70 GLN A CA 1
ATOM 558 C C . GLN A 1 70 ? -3.203 0.748 11.330 1.00 74.62 70 GLN A C 1
ATOM 560 O O . GLN A 1 70 ? -3.831 0.146 12.199 1.00 74.62 70 GLN A O 1
ATOM 565 N N . GLU A 1 71 ? -3.356 2.057 11.132 1.00 73.19 71 GLU A N 1
ATOM 566 C CA . GLU A 1 71 ? -4.267 2.886 11.930 1.00 73.19 71 GLU A CA 1
ATOM 567 C C . GLU A 1 71 ? -5.751 2.597 11.643 1.00 73.19 71 GLU A C 1
ATOM 569 O O . GLU A 1 71 ? -6.595 2.697 12.530 1.00 73.19 71 GLU A O 1
ATOM 574 N N . TYR A 1 72 ? -6.088 2.151 10.431 1.00 75.81 72 TYR A N 1
ATOM 575 C CA . TYR A 1 72 ? -7.447 1.708 10.107 1.00 75.81 72 TYR A CA 1
ATOM 576 C C . TYR A 1 72 ? -7.785 0.373 10.760 1.00 75.81 72 TYR A C 1
ATOM 578 O O . TYR A 1 72 ? -8.910 0.185 11.215 1.00 75.81 72 TYR A O 1
ATOM 586 N N . ASN A 1 73 ? -6.815 -0.536 10.874 1.00 79.62 73 ASN A N 1
ATOM 587 C CA . ASN A 1 73 ? -7.042 -1.817 11.547 1.00 79.62 73 ASN A CA 1
ATOM 588 C C . ASN A 1 73 ? -7.449 -1.615 13.014 1.00 79.62 73 ASN A C 1
ATOM 590 O O . ASN A 1 73 ? -8.314 -2.331 13.511 1.00 79.62 73 ASN A O 1
ATOM 594 N N . LYS A 1 74 ?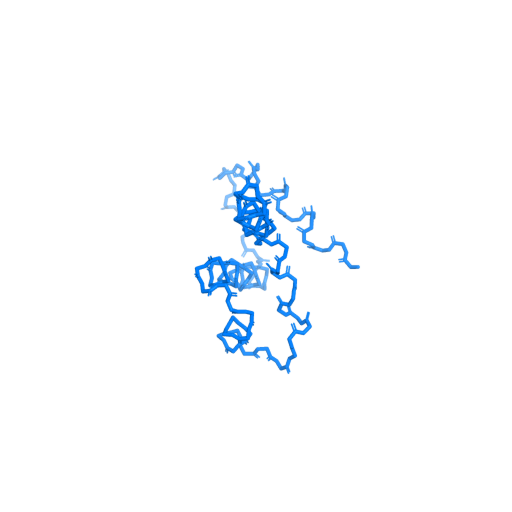 -6.877 -0.608 13.687 1.00 83.19 74 LYS A N 1
ATOM 595 C CA . LYS A 1 74 ? -7.271 -0.239 15.055 1.00 83.19 74 LYS A CA 1
ATOM 596 C C . LYS A 1 74 ? -8.699 0.302 15.1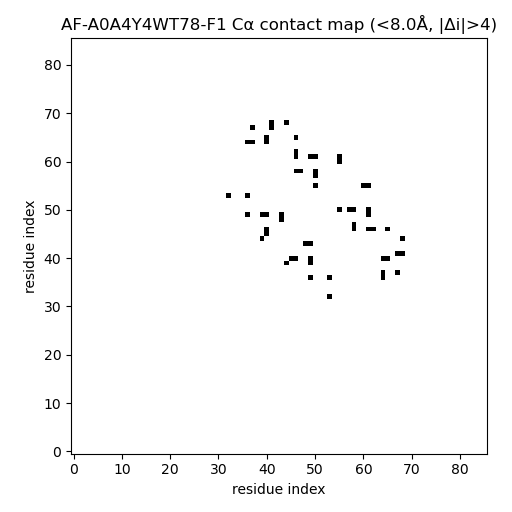18 1.00 83.19 74 LYS A C 1
ATOM 598 O O . LYS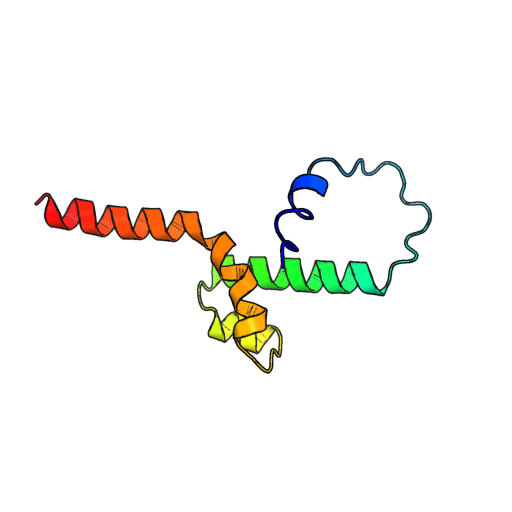 A 1 74 ? -9.449 -0.082 16.006 1.00 83.19 74 LYS A O 1
ATOM 603 N N . GLN A 1 75 ? -9.089 1.150 14.164 1.00 84.44 75 GLN A N 1
ATOM 604 C CA . GLN A 1 75 ? -10.458 1.668 14.083 1.00 84.44 75 GLN A CA 1
ATOM 605 C C . GLN A 1 75 ? -11.471 0.535 13.889 1.00 84.44 75 GLN A C 1
ATOM 607 O O . GLN A 1 75 ? -12.469 0.478 14.599 1.00 84.44 75 GLN A O 1
ATOM 612 N N . VAL A 1 76 ? -11.192 -0.415 12.993 1.00 85.38 76 VAL A N 1
ATOM 613 C CA . VAL A 1 76 ? -12.069 -1.579 12.788 1.00 85.38 76 VAL A CA 1
ATOM 614 C C . VAL A 1 76 ? -12.163 -2.434 14.050 1.00 85.38 76 VAL A C 1
ATOM 616 O O . VAL A 1 76 ? -13.264 -2.826 14.422 1.00 85.38 76 VAL A O 1
ATOM 619 N N . ALA A 1 77 ? -11.046 -2.679 14.741 1.00 87.69 77 ALA A N 1
ATOM 620 C CA . ALA A 1 77 ? -11.065 -3.396 16.015 1.00 87.69 77 ALA A CA 1
ATOM 621 C C . ALA A 1 77 ? -11.959 -2.689 17.049 1.00 87.69 77 ALA A C 1
ATOM 623 O O . ALA A 1 77 ? -12.813 -3.330 17.651 1.00 87.69 77 ALA A O 1
ATOM 624 N N . SER A 1 78 ? -11.864 -1.358 17.149 1.00 88.06 78 SER A N 1
ATOM 625 C CA . SER A 1 78 ? -12.690 -0.585 18.085 1.00 88.06 78 SER A CA 1
ATOM 626 C C . SER A 1 78 ? -14.194 -0.658 17.790 1.00 88.06 78 SER A C 1
ATOM 628 O O . SER A 1 78 ? -15.002 -0.596 18.710 1.00 88.06 78 SER A O 1
ATOM 630 N N . ILE A 1 79 ? -14.593 -0.834 16.522 1.00 90.56 79 ILE A N 1
ATOM 631 C CA . ILE A 1 79 ? -16.004 -1.039 16.156 1.00 90.56 79 ILE A CA 1
ATOM 632 C C . ILE A 1 79 ? -16.518 -2.354 16.749 1.00 90.56 79 ILE A C 1
ATOM 634 O O . ILE A 1 79 ? -17.617 -2.386 17.300 1.00 90.56 79 ILE 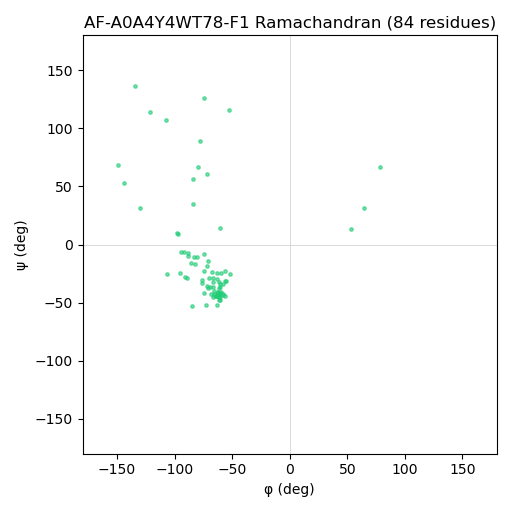A O 1
ATOM 638 N N . PHE A 1 80 ? -15.7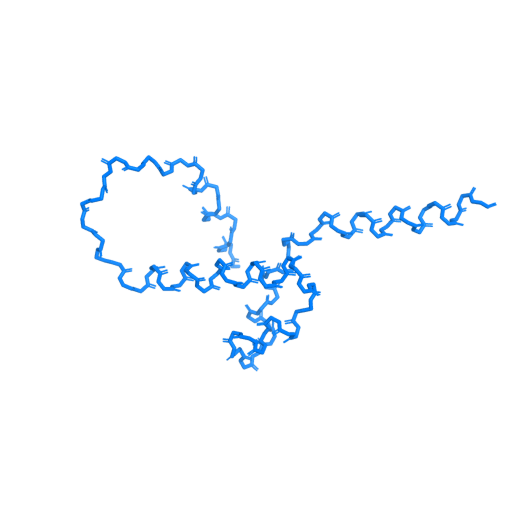28 -3.426 16.648 1.00 89.44 80 PHE A N 1
ATOM 639 C CA . PHE A 1 80 ? -16.087 -4.717 17.235 1.00 89.44 80 PHE A CA 1
ATOM 640 C C . PHE A 1 80 ? -16.138 -4.656 18.762 1.00 89.44 80 PHE A C 1
ATOM 642 O O . PHE A 1 80 ? -17.063 -5.215 19.344 1.00 89.44 80 PHE A O 1
ATOM 649 N N . ASP A 1 81 ? -15.202 -3.950 19.398 1.00 89.06 81 ASP A N 1
ATOM 650 C CA . ASP A 1 81 ? -15.197 -3.784 20.856 1.00 89.06 81 ASP A CA 1
ATOM 651 C C . ASP A 1 81 ? -16.464 -3.067 21.345 1.00 89.06 81 ASP A C 1
ATOM 653 O O . ASP A 1 81 ? -17.088 -3.508 22.309 1.00 89.06 81 ASP A O 1
ATOM 657 N N . ASN A 1 82 ? -16.899 -2.021 20.634 1.00 89.06 82 ASN A N 1
ATOM 658 C CA . ASN A 1 82 ? -18.143 -1.317 20.947 1.00 89.06 82 ASN A CA 1
ATOM 659 C C . ASN A 1 82 ? -19.371 -2.233 20.806 1.00 89.06 82 ASN A C 1
ATOM 661 O O . ASN A 1 82 ? -20.251 -2.204 21.662 1.00 89.06 82 ASN A O 1
ATOM 665 N N . LEU A 1 83 ? -19.410 -3.077 19.768 1.00 90.88 83 LEU A N 1
ATOM 666 C CA . LEU A 1 83 ? -20.514 -4.014 19.524 1.00 90.88 83 LEU A CA 1
ATOM 667 C C . LEU A 1 83 ? -20.619 -5.107 20.603 1.00 90.88 83 LEU A C 1
ATOM 669 O O . LEU A 1 83 ? -21.708 -5.589 20.884 1.00 90.88 83 LEU A O 1
ATOM 673 N N . LEU A 1 84 ? -19.491 -5.531 21.178 1.00 88.19 84 LEU A N 1
ATOM 674 C CA . LEU A 1 84 ? -19.447 -6.555 22.230 1.00 88.19 84 LEU A CA 1
ATOM 675 C C . LEU A 1 84 ? -19.709 -5.992 23.635 1.00 88.19 84 LEU A C 1
ATOM 677 O O . LEU A 1 84 ? -19.840 -6.766 24.582 1.00 88.19 84 LEU A O 1
ATOM 681 N N . SER A 1 85 ? -19.717 -4.664 23.774 1.00 80.88 85 SER A N 1
ATOM 682 C CA . SER A 1 85 ? -19.966 -3.965 25.038 1.00 80.88 85 SER A CA 1
ATOM 683 C C . SER A 1 85 ? -21.428 -3.550 25.256 1.00 80.88 85 SER A C 1
ATOM 685 O O . SER A 1 85 ? -21.750 -3.083 26.350 1.00 80.88 85 SER A O 1
ATOM 687 N N . GLU A 1 86 ? -22.290 -3.731 24.246 1.00 57.44 86 GLU A N 1
ATOM 688 C CA . GLU A 1 86 ? -23.762 -3.734 24.372 1.00 57.44 86 GLU A CA 1
ATOM 689 C C . GLU A 1 86 ? -24.286 -5.104 24.828 1.00 57.44 86 GLU A C 1
ATOM 691 O O . GLU A 1 86 ? -25.247 -5.113 25.633 1.00 57.44 86 GLU A O 1
#